Protein AF-A0A662L8V9-F1 (afdb_monomer_lite)

Foldseek 3Di:
DVVVVVVVLVVQLVVLVVQLVVLVVVCVFQVQCLSNVLSVLSNVLSVCVVVVRSVVSPVVSVVSVVVSVVVGDPDTPPPD

Secondary structure (DSSP, 8-state):
-HHHHHHHHHHHHHHHHHHHHHHHHHHHHH--THHHHHHHHHHHHHHHHTTT-HHHHHHHHHHHHHHHHHTS-SSPPP--

Sequence (80 aa):
MVASIILCWILLIVATLYLKKSFDAIAKHTKVGLFSTTGLLYLIGVFIAAFGLGGIIMFIASILEIVSFFSLPVELPKEA

Radius of gyration: 14.56 Å; chains: 1; bounding box: 30×23×49 Å

Structure (mmCIF, N/CA/C/O backbone):
data_AF-A0A662L8V9-F1
#
_entry.id   AF-A0A662L8V9-F1
#
loop_
_atom_site.group_PDB
_atom_site.id
_atom_site.type_symbol
_atom_site.label_atom_id
_atom_site.label_alt_id
_atom_site.label_comp_id
_atom_site.label_asym_id
_atom_site.label_entity_id
_atom_site.label_seq_id
_atom_site.pdbx_PDB_ins_code
_atom_site.Cartn_x
_atom_site.Cartn_y
_atom_site.Cartn_z
_atom_site.occupancy
_atom_site.B_iso_or_equiv
_atom_site.auth_seq_id
_atom_site.auth_comp_id
_atom_site.auth_asym_id
_atom_site.auth_atom_id
_atom_site.pdbx_PDB_model_num
ATOM 1 N N . MET A 1 1 ? 3.495 -0.562 -27.942 1.00 85.44 1 MET A N 1
ATOM 2 C CA . MET A 1 1 ? 3.442 -1.592 -26.879 1.00 85.44 1 MET A CA 1
ATOM 3 C C . MET A 1 1 ? 4.217 -1.161 -25.635 1.00 85.44 1 MET A C 1
ATOM 5 O O . MET A 1 1 ? 3.587 -0.975 -24.608 1.00 85.44 1 MET A O 1
ATOM 9 N N . VAL A 1 2 ? 5.529 -0.897 -25.717 1.00 89.62 2 VAL A N 1
ATOM 10 C CA . VAL A 1 2 ? 6.357 -0.513 -24.547 1.00 89.62 2 VAL A CA 1
ATOM 11 C C . VAL A 1 2 ? 5.903 0.794 -23.873 1.00 89.62 2 VAL A C 1
ATOM 13 O O . VAL A 1 2 ? 5.751 0.828 -22.657 1.00 89.62 2 VAL A O 1
ATOM 16 N N . ALA A 1 3 ? 5.601 1.846 -24.643 1.00 91.81 3 ALA A N 1
ATOM 17 C CA . ALA A 1 3 ? 5.129 3.122 -24.089 1.00 91.81 3 ALA A CA 1
ATOM 18 C C . ALA A 1 3 ? 3.827 2.983 -23.273 1.00 91.81 3 ALA A C 1
ATOM 20 O O . ALA A 1 3 ? 3.686 3.595 -22.218 1.00 91.81 3 ALA A O 1
ATOM 21 N N . SER A 1 4 ? 2.901 2.132 -23.725 1.00 93.75 4 SER A N 1
ATOM 22 C CA . SER A 1 4 ? 1.644 1.852 -23.023 1.00 93.75 4 SER A CA 1
ATOM 23 C C . SER A 1 4 ? 1.882 1.152 -21.682 1.00 93.75 4 SER A C 1
ATOM 25 O O . SER A 1 4 ? 1.217 1.473 -20.706 1.00 93.75 4 SER A O 1
ATOM 27 N N . ILE A 1 5 ? 2.859 0.239 -21.615 1.00 91.31 5 ILE A N 1
ATOM 28 C CA . ILE A 1 5 ? 3.228 -0.467 -20.376 1.00 91.31 5 ILE A CA 1
ATOM 29 C C . ILE A 1 5 ? 3.796 0.517 -19.350 1.00 91.31 5 ILE A C 1
ATOM 31 O O . ILE A 1 5 ? 3.388 0.501 -18.192 1.00 91.31 5 ILE A O 1
ATOM 35 N N . ILE A 1 6 ? 4.691 1.409 -19.784 1.00 92.12 6 ILE A N 1
ATOM 36 C CA . ILE A 1 6 ? 5.277 2.439 -18.916 1.00 92.12 6 ILE A CA 1
ATOM 37 C C . ILE A 1 6 ? 4.190 3.394 -18.408 1.00 92.12 6 ILE A C 1
ATOM 39 O O . ILE A 1 6 ? 4.148 3.695 -17.217 1.00 92.12 6 ILE A O 1
ATOM 43 N N . LEU A 1 7 ? 3.276 3.827 -19.284 1.00 95.19 7 LEU A N 1
ATOM 44 C CA . LEU A 1 7 ? 2.153 4.681 -18.896 1.00 95.19 7 LEU A CA 1
ATOM 45 C C . LEU A 1 7 ? 1.253 3.994 -17.858 1.00 95.19 7 LEU A C 1
ATOM 47 O O . LEU A 1 7 ? 0.945 4.595 -16.831 1.00 95.19 7 LEU A O 1
ATOM 51 N N . CYS A 1 8 ? 0.879 2.729 -18.084 1.00 93.69 8 CYS A N 1
ATOM 52 C CA . CYS A 1 8 ? 0.120 1.943 -17.111 1.00 93.69 8 CYS A CA 1
ATOM 53 C C . CYS A 1 8 ? 0.852 1.838 -15.770 1.00 93.69 8 CYS A C 1
ATOM 55 O O . CYS A 1 8 ? 0.226 1.984 -14.726 1.00 93.69 8 CYS A O 1
ATOM 57 N N . TRP A 1 9 ? 2.168 1.627 -15.778 1.00 92.06 9 TRP A N 1
ATOM 58 C CA . TRP A 1 9 ? 2.945 1.519 -14.546 1.00 92.06 9 TRP A CA 1
ATOM 59 C C . TRP A 1 9 ? 2.964 2.827 -13.744 1.00 92.06 9 TRP A C 1
ATOM 61 O 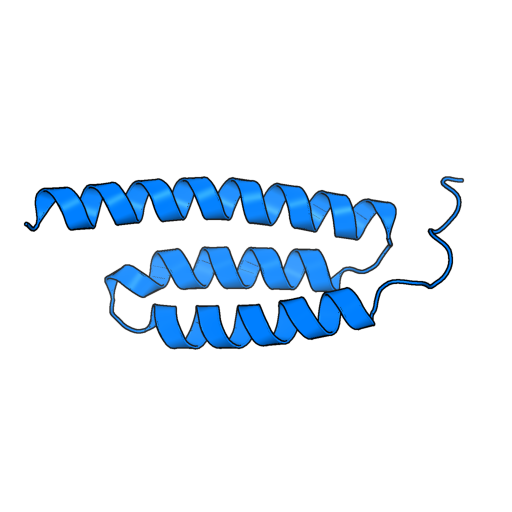O . TRP A 1 9 ? 2.746 2.804 -12.534 1.00 92.06 9 TRP A O 1
ATOM 71 N N . ILE A 1 10 ? 3.119 3.978 -14.406 1.00 94.38 10 ILE A N 1
ATOM 72 C CA . ILE A 1 10 ? 3.033 5.293 -13.748 1.00 94.38 10 ILE A CA 1
ATOM 73 C C . ILE A 1 10 ? 1.637 5.509 -13.150 1.00 94.38 10 ILE A C 1
ATOM 75 O O . ILE A 1 10 ? 1.517 5.941 -12.003 1.00 94.38 10 ILE A O 1
ATOM 79 N N . LEU A 1 11 ? 0.578 5.171 -13.893 1.00 95.19 11 LEU A N 1
AT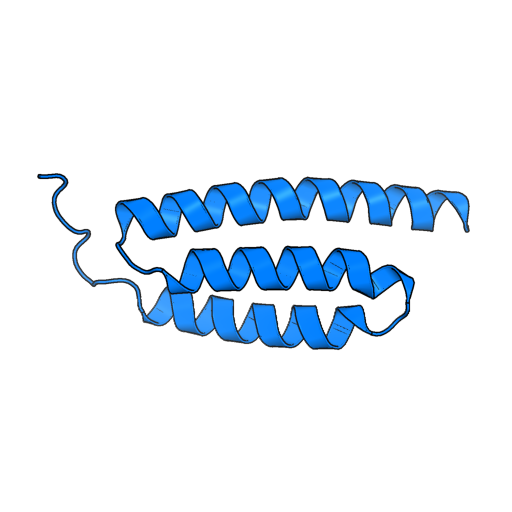OM 80 C CA . LEU A 1 11 ? -0.796 5.255 -13.392 1.00 95.19 11 LEU A CA 1
ATOM 81 C C . LEU A 1 11 ? -1.018 4.346 -12.177 1.00 95.19 11 LEU A C 1
ATOM 83 O O . LEU A 1 11 ? -1.666 4.770 -11.222 1.00 95.19 11 LEU A O 1
ATOM 87 N N . LEU A 1 12 ? -0.442 3.139 -12.171 1.00 92.81 12 LEU A N 1
ATOM 88 C CA . LEU A 1 12 ? -0.485 2.241 -11.015 1.00 92.81 12 LEU A CA 1
ATOM 89 C C . LEU A 1 12 ? 0.217 2.855 -9.805 1.00 92.81 12 LEU A C 1
ATOM 91 O O . LEU A 1 12 ? -0.348 2.827 -8.717 1.00 92.81 12 LEU A O 1
ATOM 95 N N . ILE A 1 13 ? 1.395 3.465 -9.967 1.00 94.12 13 ILE A N 1
ATOM 96 C CA . ILE A 1 13 ? 2.085 4.151 -8.861 1.00 94.12 13 ILE A CA 1
ATOM 97 C C . ILE A 1 13 ? 1.173 5.222 -8.253 1.00 94.12 13 ILE A C 1
ATOM 99 O O . ILE A 1 13 ? 0.967 5.240 -7.040 1.00 94.12 13 ILE A O 1
ATOM 103 N N . VAL A 1 14 ? 0.565 6.069 -9.091 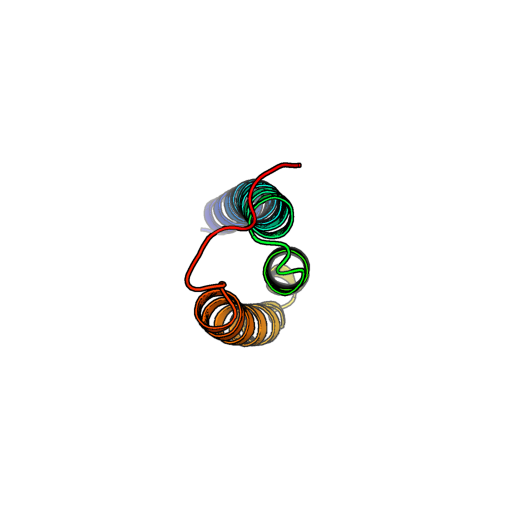1.00 95.88 14 VAL A N 1
ATOM 104 C CA . VAL A 1 14 ? -0.364 7.114 -8.634 1.00 95.88 14 VAL A CA 1
ATOM 105 C C . VAL A 1 14 ? -1.576 6.505 -7.925 1.00 95.88 14 VAL A C 1
ATOM 107 O O . VAL A 1 14 ? -1.897 6.917 -6.812 1.00 95.88 14 VAL A O 1
ATOM 110 N N . ALA A 1 15 ? -2.214 5.489 -8.511 1.00 94.25 15 ALA A N 1
ATOM 111 C CA . ALA A 1 15 ? -3.351 4.797 -7.903 1.00 94.25 15 ALA A CA 1
ATOM 112 C C . ALA A 1 15 ? -3.000 4.229 -6.518 1.00 94.25 15 ALA A C 1
ATOM 114 O O . ALA A 1 15 ? -3.764 4.377 -5.566 1.00 94.25 15 ALA A O 1
ATOM 115 N N . THR A 1 16 ? -1.807 3.654 -6.382 1.00 94.50 16 THR A N 1
ATOM 116 C CA . THR A 1 16 ? -1.347 3.041 -5.131 1.00 94.50 16 THR A CA 1
ATOM 117 C C . THR A 1 16 ? -1.016 4.079 -4.057 1.00 94.50 16 THR A C 1
ATOM 119 O O . THR A 1 16 ? -1.231 3.830 -2.872 1.00 94.50 16 THR A O 1
ATOM 122 N N . LEU A 1 17 ? -0.560 5.276 -4.442 1.00 94.88 17 LEU A N 1
ATOM 123 C CA . LEU A 1 17 ? -0.398 6.400 -3.511 1.00 94.88 17 LEU A CA 1
ATOM 124 C C . LEU A 1 17 ? -1.745 6.835 -2.918 1.00 94.88 17 LEU A C 1
ATOM 126 O O . LEU A 1 17 ? -1.847 7.045 -1.706 1.00 94.88 17 LEU A O 1
ATOM 130 N N . TYR A 1 18 ? -2.785 6.937 -3.751 1.00 95.44 18 TYR A N 1
ATOM 131 C CA . TYR A 1 18 ? -4.139 7.227 -3.274 1.00 95.44 18 TYR A CA 1
ATOM 132 C C . TYR A 1 18 ? -4.700 6.085 -2.422 1.00 95.44 18 TYR A C 1
ATOM 134 O O . TYR A 1 18 ? -5.298 6.357 -1.384 1.00 95.44 18 TYR A O 1
ATOM 142 N N . LEU A 1 19 ? -4.446 4.827 -2.796 1.00 93.81 19 LEU A N 1
ATOM 143 C CA . LEU A 1 19 ? -4.833 3.656 -2.007 1.00 93.81 19 LEU A CA 1
ATOM 144 C C . LEU A 1 19 ? -4.213 3.697 -0.604 1.00 93.81 19 LEU A C 1
ATOM 146 O O . LEU A 1 19 ? -4.931 3.589 0.388 1.00 93.81 19 LEU A O 1
ATOM 150 N N . LYS A 1 20 ? -2.899 3.941 -0.509 1.00 94.00 20 LYS A N 1
ATOM 151 C CA . LYS A 1 20 ? -2.196 4.089 0.772 1.00 94.00 20 LYS A CA 1
ATOM 152 C C . LYS A 1 20 ? -2.793 5.218 1.609 1.00 94.00 20 LYS A C 1
ATOM 154 O O . LYS A 1 20 ? -3.035 5.029 2.795 1.00 94.00 20 LYS A O 1
ATOM 159 N N . LYS A 1 21 ? -3.089 6.369 0.996 1.00 94.25 21 LYS A N 1
ATOM 160 C CA . LYS A 1 21 ? -3.720 7.500 1.692 1.00 94.25 21 LYS A CA 1
ATOM 161 C C . LYS A 1 21 ? -5.107 7.138 2.238 1.00 94.25 21 LYS A C 1
ATOM 163 O O . LYS A 1 21 ? -5.424 7.506 3.367 1.00 94.25 21 LYS A O 1
ATOM 168 N N . SER A 1 22 ? -5.914 6.412 1.467 1.00 94.31 22 SER A N 1
ATOM 169 C CA . SER A 1 22 ? -7.221 5.921 1.915 1.00 94.31 22 SER A CA 1
ATOM 170 C C . SER A 1 22 ? -7.090 4.925 3.064 1.00 94.31 22 SER A C 1
ATOM 172 O O . SER A 1 22 ? -7.793 5.048 4.062 1.00 94.31 22 SER A O 1
ATOM 174 N N . PHE A 1 23 ? -6.161 3.976 2.975 1.00 93.06 23 PHE A N 1
ATOM 175 C CA . PHE A 1 23 ? -5.932 2.995 4.033 1.00 93.06 23 PHE A CA 1
ATOM 176 C C . PHE A 1 23 ? -5.370 3.619 5.311 1.00 93.06 23 PHE A C 1
ATOM 178 O O . PHE A 1 23 ? -5.778 3.228 6.400 1.00 93.06 23 PHE A O 1
ATOM 185 N N . ASP A 1 24 ? -4.517 4.638 5.211 1.00 93.38 24 ASP A N 1
ATOM 186 C CA . ASP A 1 24 ? -4.079 5.414 6.374 1.00 93.38 24 ASP A CA 1
ATOM 187 C C . ASP A 1 24 ? -5.253 6.142 7.047 1.00 93.38 24 ASP A C 1
ATOM 189 O O . ASP A 1 24 ? -5.330 6.196 8.275 1.00 93.38 24 ASP A O 1
ATOM 193 N N . ALA A 1 25 ? -6.194 6.681 6.262 1.00 92.88 25 ALA A N 1
ATOM 194 C CA . ALA A 1 25 ? -7.401 7.301 6.804 1.00 92.88 25 ALA A CA 1
ATOM 195 C C . ALA A 1 25 ? -8.282 6.267 7.525 1.00 92.88 25 ALA A C 1
ATOM 197 O O . ALA A 1 25 ? -8.697 6.505 8.660 1.00 92.88 25 ALA A O 1
ATOM 198 N N . ILE A 1 26 ? -8.499 5.091 6.924 1.00 91.25 26 ILE A N 1
ATOM 199 C CA . ILE A 1 26 ? -9.218 3.983 7.570 1.00 91.25 26 ILE A CA 1
ATOM 200 C C . ILE A 1 26 ? -8.508 3.585 8.864 1.00 91.25 26 ILE A C 1
ATOM 202 O O . ILE A 1 26 ? -9.155 3.513 9.905 1.00 91.25 26 ILE A O 1
ATOM 206 N N . ALA A 1 27 ? -7.187 3.394 8.839 1.00 92.25 27 ALA A N 1
ATOM 207 C CA . ALA A 1 27 ? -6.401 3.045 10.020 1.00 92.25 27 ALA A CA 1
ATOM 208 C C . ALA A 1 27 ? -6.562 4.078 11.146 1.00 92.25 27 ALA A C 1
ATOM 210 O O . ALA A 1 27 ? -6.671 3.707 12.314 1.00 92.25 27 ALA A O 1
ATOM 211 N N . LYS A 1 28 ? -6.638 5.370 10.801 1.00 89.81 28 LYS A N 1
ATOM 212 C CA . LYS A 1 28 ? -6.853 6.457 11.760 1.00 89.81 28 LYS A CA 1
ATOM 213 C C . LYS A 1 28 ? -8.239 6.404 12.410 1.00 89.81 28 LYS A C 1
ATOM 215 O O . LYS A 1 28 ? -8.324 6.506 13.630 1.00 89.81 28 LYS A O 1
ATOM 220 N N . HIS A 1 29 ? -9.304 6.232 11.627 1.00 88.25 29 HIS A N 1
ATOM 221 C CA . HIS A 1 29 ? -10.678 6.236 12.152 1.00 88.25 29 HIS A CA 1
ATOM 222 C C . HIS A 1 29 ? -11.066 4.913 12.831 1.00 88.25 29 HIS A C 1
ATOM 224 O O . HIS A 1 29 ? -11.843 4.902 13.778 1.00 88.25 29 HIS A O 1
ATOM 230 N N . THR A 1 30 ? -10.502 3.791 12.385 1.00 88.62 30 THR A N 1
ATOM 231 C CA . THR A 1 30 ? -10.820 2.449 12.911 1.00 88.62 30 THR A CA 1
ATOM 232 C C . THR A 1 30 ? -9.855 1.993 14.003 1.00 88.62 30 THR A C 1
ATOM 234 O O . THR A 1 30 ? -10.125 1.008 14.684 1.00 88.62 30 THR A O 1
ATOM 237 N N . LYS A 1 31 ? -8.728 2.702 14.180 1.00 86.56 31 LYS A N 1
ATOM 238 C CA . LYS A 1 31 ? -7.580 2.319 15.024 1.00 86.56 31 LYS A CA 1
ATOM 239 C C . LYS A 1 31 ? -6.929 0.982 14.631 1.00 86.56 31 LYS A C 1
ATOM 241 O O . LYS A 1 31 ? -6.140 0.433 15.398 1.00 86.56 31 LYS A O 1
ATOM 246 N N . VAL A 1 32 ? -7.196 0.481 13.423 1.00 90.75 32 VAL A N 1
ATOM 247 C CA . VAL A 1 32 ? -6.588 -0.742 12.880 1.00 90.75 32 VAL A CA 1
ATOM 248 C C . VAL A 1 32 ? -5.375 -0.373 12.026 1.00 90.75 32 VAL A C 1
ATOM 250 O O . VAL A 1 32 ? -5.490 -0.080 10.837 1.00 90.75 32 VAL A O 1
ATOM 253 N N . GLY A 1 33 ? -4.179 -0.414 12.622 1.00 89.56 33 GLY A N 1
ATOM 254 C CA . GLY A 1 33 ? -2.920 -0.079 11.933 1.00 89.56 33 GLY A CA 1
ATOM 255 C C . GLY A 1 33 ? -2.579 -0.980 10.735 1.00 89.56 33 GLY A C 1
ATOM 256 O O . GLY A 1 33 ? -1.817 -0.579 9.857 1.00 89.56 33 GLY A O 1
ATOM 257 N N . LEU A 1 34 ? -3.191 -2.166 10.666 1.00 91.62 34 LEU A N 1
ATOM 258 C CA . LEU A 1 34 ? -3.001 -3.174 9.618 1.00 91.62 34 LEU A CA 1
ATOM 259 C C . LEU A 1 34 ? -3.361 -2.649 8.214 1.00 91.62 34 LEU A C 1
ATOM 261 O O . LEU A 1 34 ? -2.676 -2.977 7.243 1.00 91.62 34 LEU A O 1
ATOM 265 N N . PHE A 1 35 ? -4.335 -1.734 8.111 1.00 91.44 35 PHE A N 1
ATOM 266 C CA . PHE A 1 35 ? -4.644 -1.041 6.855 1.00 91.44 35 PHE A CA 1
ATOM 267 C C . PHE A 1 35 ? -3.453 -0.219 6.343 1.00 91.44 35 PHE A C 1
ATOM 269 O O . PHE A 1 35 ? -3.105 -0.306 5.165 1.00 91.44 35 PHE A O 1
ATOM 276 N N . SER A 1 36 ? -2.770 0.523 7.220 1.00 92.75 36 SER A N 1
ATOM 277 C CA . SER A 1 36 ? -1.602 1.326 6.831 1.00 92.75 36 SER A CA 1
ATOM 278 C C . SER A 1 36 ? -0.456 0.440 6.326 1.00 92.75 36 SER A C 1
ATOM 280 O O . SER A 1 36 ? 0.134 0.711 5.277 1.00 92.75 36 SER A O 1
ATOM 282 N N . THR A 1 37 ? -0.195 -0.683 7.007 1.00 93.31 37 THR A N 1
ATOM 283 C CA . THR A 1 37 ? 0.808 -1.672 6.575 1.00 93.31 37 THR A CA 1
ATOM 284 C C . THR A 1 37 ? 0.461 -2.282 5.218 1.00 93.31 37 THR A C 1
ATOM 286 O O . THR A 1 37 ? 1.330 -2.391 4.355 1.00 93.31 37 THR A O 1
ATOM 289 N N . THR A 1 38 ? -0.811 -2.620 5.000 1.00 94.56 38 THR A N 1
ATOM 290 C CA . THR A 1 38 ? -1.310 -3.146 3.723 1.00 94.56 38 THR A CA 1
ATOM 291 C C . THR A 1 38 ? -1.058 -2.160 2.578 1.00 94.56 38 THR A C 1
ATOM 293 O O . THR A 1 38 ? -0.511 -2.531 1.539 1.00 94.56 38 THR A O 1
ATOM 296 N N . GLY A 1 39 ? -1.387 -0.880 2.779 1.00 92.25 39 GLY A N 1
ATOM 297 C CA . GLY A 1 39 ? -1.199 0.166 1.769 1.00 92.25 39 GLY A CA 1
ATOM 298 C C . GLY A 1 39 ? 0.274 0.408 1.429 1.00 92.25 39 GLY A C 1
ATOM 299 O O . GLY A 1 39 ? 0.621 0.622 0.266 1.00 92.25 39 GLY A O 1
ATOM 300 N N . LEU A 1 40 ? 1.160 0.320 2.426 1.00 94.19 40 LEU A N 1
ATOM 301 C CA . LEU A 1 40 ? 2.609 0.376 2.215 1.00 94.19 40 LEU A CA 1
ATOM 302 C C . LEU A 1 40 ? 3.120 -0.807 1.388 1.00 94.19 40 LEU A C 1
ATOM 304 O O . LEU A 1 40 ? 3.944 -0.613 0.494 1.00 94.19 40 LEU A O 1
ATOM 308 N N . LEU A 1 41 ? 2.623 -2.016 1.656 1.00 94.50 41 LEU A N 1
ATOM 309 C CA . LEU A 1 41 ? 3.030 -3.214 0.925 1.00 94.50 41 LEU A CA 1
ATOM 310 C C . LEU A 1 41 ? 2.619 -3.157 -0.547 1.00 94.50 41 LEU A C 1
ATOM 312 O O . LEU A 1 41 ? 3.425 -3.499 -1.409 1.00 94.50 41 LEU A O 1
ATOM 316 N N . TYR A 1 42 ? 1.421 -2.648 -0.849 1.00 94.56 42 TYR A N 1
ATOM 317 C CA . TYR A 1 42 ? 1.019 -2.388 -2.232 1.00 94.56 42 TYR A CA 1
ATOM 318 C C . TYR A 1 42 ? 1.944 -1.378 -2.920 1.00 94.56 42 TYR A C 1
ATOM 320 O O . TYR A 1 42 ? 2.361 -1.611 -4.055 1.00 94.56 42 TYR A O 1
ATOM 328 N N . LEU A 1 43 ? 2.316 -0.288 -2.237 1.00 93.56 43 LEU A N 1
ATOM 329 C CA . LEU A 1 43 ? 3.241 0.717 -2.775 1.00 93.56 43 LEU A CA 1
ATOM 330 C C . LEU A 1 43 ? 4.591 0.101 -3.145 1.00 93.56 43 LEU A C 1
ATOM 332 O O . LEU A 1 43 ? 5.062 0.252 -4.271 1.00 93.56 43 LEU A O 1
ATOM 336 N N . ILE A 1 44 ? 5.189 -0.630 -2.203 1.00 93.25 44 ILE A N 1
ATOM 337 C CA . ILE A 1 44 ? 6.459 -1.331 -2.407 1.00 93.25 44 ILE A CA 1
ATOM 338 C C . ILE A 1 44 ? 6.320 -2.357 -3.540 1.00 93.25 44 ILE A C 1
ATOM 340 O O . ILE A 1 44 ? 7.184 -2.437 -4.414 1.00 93.25 44 ILE A O 1
ATOM 344 N N . GLY A 1 45 ? 5.208 -3.095 -3.568 1.00 92.75 45 GLY A N 1
ATOM 345 C CA . GLY A 1 45 ? 4.905 -4.080 -4.599 1.00 92.75 45 GLY A CA 1
ATOM 346 C C . GLY A 1 45 ? 4.864 -3.478 -6.000 1.00 92.75 45 GLY A C 1
ATOM 347 O O . GLY A 1 45 ? 5.492 -4.020 -6.904 1.00 92.75 45 GLY A O 1
ATOM 348 N N . VAL A 1 46 ? 4.217 -2.325 -6.185 1.00 93.62 46 VAL A N 1
ATOM 349 C CA . VAL A 1 46 ? 4.155 -1.647 -7.490 1.00 93.62 46 VAL A CA 1
ATOM 350 C C . VAL A 1 46 ? 5.517 -1.112 -7.933 1.00 93.62 46 VAL A C 1
ATOM 352 O O . VAL A 1 46 ? 5.848 -1.225 -9.114 1.00 93.62 46 VAL A O 1
ATOM 355 N N . PHE A 1 47 ? 6.348 -0.597 -7.022 1.00 92.00 47 PHE A N 1
ATOM 356 C CA . PHE A 1 47 ? 7.718 -0.202 -7.374 1.00 92.00 47 PHE A CA 1
ATOM 357 C C . PHE A 1 47 ? 8.572 -1.402 -7.803 1.00 92.00 47 PHE A C 1
ATOM 359 O O . PHE A 1 47 ? 9.291 -1.329 -8.799 1.00 92.00 47 PHE A O 1
ATOM 366 N N . ILE A 1 48 ? 8.456 -2.529 -7.097 1.00 92.44 48 ILE A N 1
ATOM 367 C CA . ILE A 1 48 ? 9.207 -3.757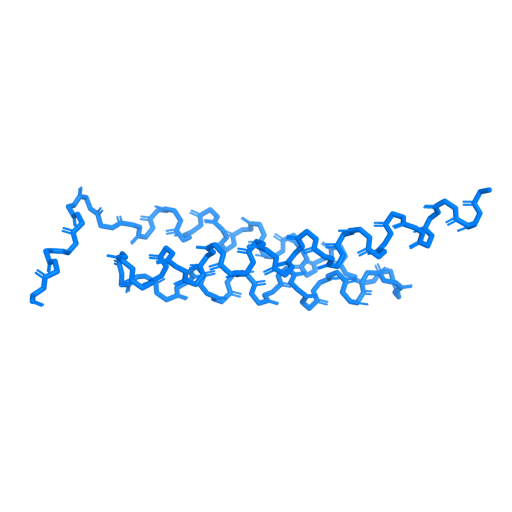 -7.395 1.00 92.44 48 ILE A CA 1
ATOM 368 C C . ILE A 1 48 ? 8.620 -4.505 -8.611 1.00 92.44 48 ILE A C 1
ATOM 370 O O . ILE A 1 48 ? 9.310 -5.310 -9.240 1.00 92.44 48 ILE A O 1
ATOM 374 N N . ALA A 1 49 ? 7.377 -4.217 -9.014 1.00 89.88 49 ALA A N 1
ATOM 375 C CA . ALA A 1 49 ? 6.721 -4.844 -10.166 1.00 89.88 49 ALA A CA 1
ATOM 376 C C . ALA A 1 49 ? 7.465 -4.608 -11.485 1.00 89.88 49 ALA A C 1
ATOM 378 O O . ALA A 1 49 ? 7.470 -5.500 -12.331 1.00 89.88 49 ALA A O 1
ATOM 379 N N . ALA A 1 50 ? 8.174 -3.482 -11.630 1.00 85.81 50 ALA A N 1
ATOM 380 C CA . ALA A 1 50 ? 9.035 -3.234 -12.790 1.00 85.81 50 ALA A CA 1
ATOM 381 C C . ALA A 1 50 ? 10.162 -4.269 -12.955 1.00 85.81 50 ALA A C 1
ATOM 383 O O . ALA A 1 50 ? 10.647 -4.470 -14.065 1.00 85.81 50 ALA A O 1
ATOM 384 N N . PHE A 1 51 ? 10.545 -4.955 -11.876 1.00 87.12 51 PHE A N 1
ATOM 385 C CA . PHE A 1 51 ? 11.572 -5.999 -11.865 1.00 87.12 51 PHE A CA 1
ATOM 386 C C . PHE A 1 51 ? 10.982 -7.421 -11.894 1.00 87.12 51 PHE A C 1
ATOM 388 O O . PHE A 1 51 ? 11.707 -8.395 -11.720 1.00 87.12 51 PHE A O 1
ATOM 395 N N . GLY A 1 52 ? 9.662 -7.563 -12.074 1.00 84.62 52 GLY A N 1
ATOM 396 C CA . GLY A 1 52 ? 8.970 -8.856 -12.168 1.00 84.62 52 GLY A CA 1
ATOM 397 C C . GLY A 1 52 ? 8.642 -9.532 -10.830 1.00 84.62 52 GLY A C 1
ATOM 398 O O . GLY A 1 52 ? 7.849 -10.468 -10.803 1.00 84.62 52 GLY A O 1
ATOM 399 N N . LEU A 1 53 ? 9.175 -9.041 -9.708 1.00 87.00 53 LEU A N 1
ATOM 400 C CA . LEU A 1 53 ? 8.934 -9.608 -8.370 1.00 87.00 53 LEU A CA 1
ATOM 401 C C . LEU A 1 53 ? 7.757 -8.962 -7.624 1.00 87.00 53 LEU A C 1
ATOM 403 O O . LEU A 1 53 ? 7.272 -9.505 -6.631 1.00 87.00 53 LEU A O 1
ATOM 407 N N . GLY A 1 54 ? 7.260 -7.819 -8.101 1.00 87.25 54 GLY A N 1
ATOM 408 C CA . GLY A 1 54 ? 6.198 -7.073 -7.417 1.00 87.25 54 GLY A CA 1
ATOM 409 C C . GLY A 1 54 ? 4.878 -7.830 -7.286 1.00 87.25 54 GLY A C 1
ATOM 410 O O . GLY A 1 54 ? 4.132 -7.576 -6.346 1.00 87.25 54 GLY A O 1
ATOM 411 N N . GLY A 1 55 ? 4.609 -8.798 -8.169 1.00 88.44 55 GLY A N 1
ATOM 412 C CA . GLY A 1 55 ? 3.394 -9.616 -8.116 1.00 88.44 55 GLY A CA 1
ATOM 413 C C . GLY A 1 55 ? 3.245 -10.392 -6.805 1.00 88.44 55 GLY A C 1
ATOM 414 O O . GLY A 1 55 ? 2.165 -10.402 -6.223 1.00 88.44 55 GLY A O 1
ATOM 415 N N . ILE A 1 56 ? 4.335 -10.972 -6.291 1.00 92.69 56 ILE A N 1
ATOM 416 C CA . ILE A 1 56 ? 4.318 -11.726 -5.026 1.00 92.69 56 ILE A CA 1
ATOM 417 C C . ILE A 1 56 ? 4.041 -10.784 -3.848 1.00 92.69 56 ILE A C 1
ATOM 419 O O . ILE A 1 56 ? 3.250 -11.106 -2.965 1.00 92.69 56 ILE A O 1
ATOM 423 N N . ILE A 1 57 ? 4.649 -9.597 -3.852 1.00 93.19 57 ILE A N 1
ATOM 424 C CA . ILE A 1 57 ? 4.459 -8.602 -2.789 1.00 93.19 57 ILE A CA 1
ATOM 425 C C . ILE A 1 57 ? 3.021 -8.079 -2.793 1.00 93.19 57 ILE A C 1
ATOM 427 O O . ILE A 1 57 ? 2.404 -7.993 -1.735 1.00 93.19 57 ILE A O 1
ATOM 431 N N . MET A 1 58 ? 2.465 -7.786 -3.972 1.00 91.62 58 MET A N 1
ATOM 432 C CA . MET A 1 58 ? 1.064 -7.382 -4.105 1.00 91.62 58 MET A CA 1
ATOM 433 C C . MET A 1 58 ? 0.107 -8.496 -3.670 1.00 91.62 58 MET A C 1
ATOM 435 O O . MET A 1 58 ? -0.888 -8.205 -3.022 1.00 91.62 58 MET A O 1
ATOM 439 N N . PHE A 1 59 ? 0.428 -9.765 -3.936 1.00 93.50 59 PHE A N 1
ATOM 440 C CA . PHE A 1 59 ? -0.372 -10.893 -3.454 1.00 93.50 59 PHE A CA 1
ATOM 441 C C . PHE A 1 59 ? -0.389 -10.983 -1.921 1.00 93.50 59 PHE A C 1
ATOM 443 O O . PHE A 1 59 ? -1.450 -11.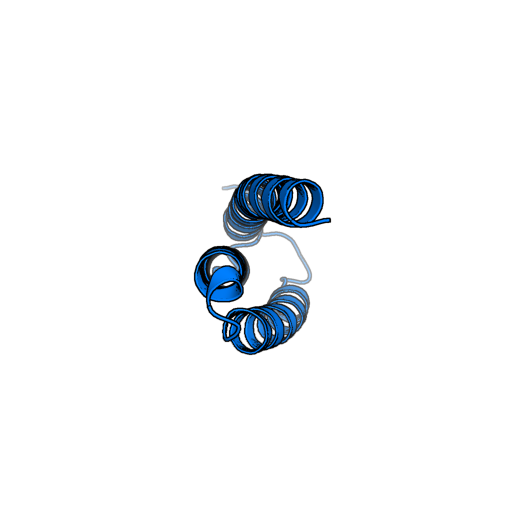137 -1.317 1.00 93.50 59 PHE A O 1
ATOM 450 N N . ILE A 1 60 ? 0.770 -10.818 -1.275 1.00 94.50 60 ILE A N 1
ATOM 451 C CA . ILE A 1 60 ? 0.858 -10.745 0.193 1.00 94.50 60 ILE A CA 1
ATOM 452 C C . ILE A 1 60 ? 0.069 -9.533 0.717 1.00 94.50 60 ILE A C 1
ATOM 454 O O . ILE A 1 60 ? -0.629 -9.647 1.725 1.00 94.50 60 ILE A O 1
ATOM 458 N N . ALA A 1 61 ? 0.128 -8.395 0.017 1.00 94.75 61 ALA A N 1
ATOM 459 C CA . ALA A 1 61 ? -0.663 -7.212 0.344 1.00 94.75 61 ALA A CA 1
ATOM 460 C C . ALA A 1 61 ? -2.172 -7.503 0.282 1.00 94.75 61 ALA A C 1
ATOM 462 O O . ALA A 1 61 ? -2.888 -7.149 1.210 1.00 94.75 61 ALA A O 1
ATOM 463 N N . SER A 1 62 ? -2.656 -8.221 -0.735 1.00 93.88 62 SER A N 1
ATOM 464 C CA . SER A 1 62 ? -4.072 -8.602 -0.840 1.00 93.88 62 SER A CA 1
ATOM 465 C C . SER A 1 62 ? -4.533 -9.506 0.303 1.00 93.88 62 SER A C 1
ATOM 467 O O . SER A 1 62 ? -5.648 -9.359 0.799 1.00 93.88 62 SER A O 1
ATOM 469 N N . ILE A 1 63 ? -3.678 -10.415 0.779 1.00 95.69 63 ILE A N 1
ATOM 470 C CA . ILE A 1 63 ? -3.997 -11.230 1.960 1.00 95.69 63 ILE A CA 1
ATOM 471 C C . ILE A 1 63 ? -4.107 -10.341 3.205 1.00 95.69 63 ILE A C 1
ATOM 473 O O . ILE A 1 63 ? -5.062 -10.465 3.971 1.00 95.69 63 ILE A O 1
ATOM 477 N N . LEU A 1 64 ? -3.159 -9.419 3.400 1.00 95.00 64 LEU A N 1
ATOM 478 C CA . LEU A 1 64 ? -3.193 -8.470 4.516 1.00 95.00 64 LEU A CA 1
ATOM 479 C C . LEU A 1 64 ? -4.396 -7.529 4.450 1.00 95.00 64 LEU A C 1
ATOM 481 O O . LEU A 1 64 ? -4.942 -7.180 5.493 1.00 95.00 64 LEU A O 1
ATOM 485 N N . GLU A 1 65 ? -4.849 -7.161 3.256 1.00 94.50 65 GLU A N 1
ATOM 486 C CA . GLU A 1 65 ? -6.060 -6.370 3.054 1.00 94.50 65 GLU A CA 1
ATOM 487 C C . GLU A 1 65 ? -7.286 -7.098 3.603 1.00 94.50 65 GLU A C 1
ATOM 489 O O . GLU A 1 65 ? -8.016 -6.545 4.424 1.00 94.50 65 GLU A O 1
ATOM 494 N N . ILE A 1 66 ? -7.456 -8.371 3.237 1.00 95.31 66 ILE A N 1
ATOM 495 C CA . ILE A 1 66 ? -8.537 -9.220 3.749 1.00 95.31 66 ILE A CA 1
ATOM 496 C C . ILE A 1 66 ? -8.474 -9.295 5.281 1.00 95.31 66 ILE A C 1
ATOM 498 O O . ILE A 1 66 ? -9.473 -9.056 5.960 1.00 95.31 66 ILE A O 1
ATOM 502 N N . VAL A 1 67 ? -7.291 -9.564 5.842 1.00 95.25 67 VAL A N 1
ATOM 503 C CA . VAL A 1 67 ? -7.086 -9.617 7.301 1.00 95.25 67 VAL A CA 1
ATOM 504 C C . VAL A 1 67 ? -7.392 -8.269 7.963 1.00 95.25 67 VAL A C 1
ATOM 506 O O . VAL A 1 67 ? -7.975 -8.238 9.046 1.00 95.25 67 VAL A O 1
ATOM 509 N N . SER A 1 68 ? -7.053 -7.153 7.316 1.00 93.69 68 SER A N 1
ATOM 510 C CA . SER A 1 68 ? -7.336 -5.802 7.809 1.00 93.69 68 SER A CA 1
ATOM 511 C C . SER A 1 68 ? -8.839 -5.547 7.901 1.00 93.69 68 SER A C 1
ATOM 513 O O . SER A 1 68 ? -9.301 -5.042 8.921 1.00 93.69 68 SER A O 1
ATOM 515 N N . PHE A 1 69 ? -9.611 -5.967 6.893 1.00 92.69 69 PHE A N 1
ATOM 516 C CA . PHE A 1 69 ? -11.073 -5.877 6.920 1.00 92.69 69 PHE A CA 1
ATOM 517 C C . PHE A 1 69 ? -11.693 -6.718 8.034 1.00 92.69 69 PHE A C 1
ATOM 519 O O . PHE A 1 69 ? -12.565 -6.227 8.746 1.00 92.69 69 PHE A O 1
ATOM 526 N N . PHE A 1 70 ? -11.217 -7.945 8.244 1.00 93.19 70 PHE A N 1
ATOM 527 C CA . PHE A 1 70 ? -11.684 -8.772 9.363 1.00 93.19 70 PHE A CA 1
ATOM 528 C C . PHE A 1 70 ? -11.247 -8.250 10.736 1.00 93.19 70 PHE A C 1
ATOM 530 O O . PHE A 1 70 ? -11.862 -8.591 11.742 1.00 93.19 70 PHE A O 1
ATOM 537 N N . SER A 1 71 ? -10.206 -7.417 10.787 1.00 90.44 71 SER A N 1
ATOM 538 C CA . SER A 1 71 ? -9.731 -6.776 12.017 1.00 90.44 71 SER A CA 1
ATOM 539 C C . SER A 1 71 ? -10.508 -5.504 12.370 1.00 90.44 71 SER A C 1
ATOM 541 O O . SER A 1 71 ? -10.229 -4.896 13.404 1.00 90.44 71 SER A O 1
ATOM 543 N N . LEU A 1 72 ? -11.452 -5.069 11.526 1.00 91.31 72 LEU A N 1
ATOM 544 C CA . LEU A 1 72 ? -12.289 -3.910 11.816 1.00 91.31 72 LEU A CA 1
ATOM 545 C C . LEU A 1 72 ? -13.163 -4.160 13.053 1.00 91.31 72 LEU A C 1
ATOM 547 O O . LEU A 1 72 ? -13.779 -5.221 13.171 1.00 91.31 72 LEU A O 1
ATOM 551 N N . PRO A 1 73 ? -13.256 -3.183 13.971 1.00 85.81 73 PRO A N 1
ATOM 552 C CA . PRO A 1 73 ? -14.137 -3.305 15.119 1.00 85.81 73 PRO A CA 1
ATOM 553 C C . PRO A 1 73 ? -15.604 -3.239 14.670 1.00 85.81 73 PRO A C 1
ATOM 555 O O . PRO A 1 73 ? -15.950 -2.504 13.745 1.00 85.81 73 PRO A O 1
ATOM 558 N N . VAL A 1 74 ? -16.473 -3.990 15.353 1.00 81.06 74 VAL A N 1
ATOM 559 C CA . VAL A 1 74 ? -17.926 -4.018 15.081 1.00 81.06 74 VAL A CA 1
ATOM 560 C C . VAL A 1 74 ? -18.558 -2.637 15.283 1.00 81.06 74 VAL A C 1
ATOM 562 O O . VAL A 1 74 ? -19.452 -2.245 14.537 1.00 81.06 74 VAL A O 1
ATOM 565 N N . GLU A 1 75 ? -18.053 -1.878 16.255 1.00 83.25 75 GLU A N 1
ATOM 566 C CA . GLU A 1 75 ? -18.406 -0.479 16.474 1.00 83.25 75 GLU A CA 1
ATOM 567 C C . GLU A 1 75 ? -17.177 0.392 16.229 1.00 83.25 75 GLU A C 1
ATOM 569 O O . GLU A 1 75 ? -16.106 0.153 16.795 1.00 83.25 75 GLU A O 1
ATOM 574 N N . LEU A 1 76 ? -17.322 1.416 15.384 1.00 78.06 76 LEU A N 1
ATOM 575 C CA . LEU A 1 76 ? -16.244 2.372 15.166 1.00 78.06 76 LEU A CA 1
ATOM 576 C C . LEU A 1 76 ? -15.907 3.065 16.495 1.00 78.06 76 LEU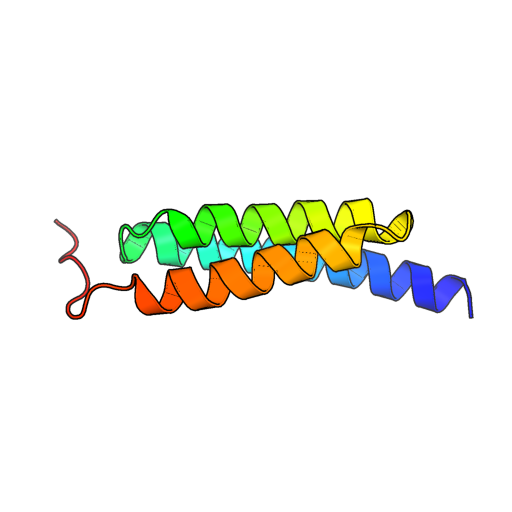 A C 1
ATOM 578 O O . LEU A 1 76 ? -16.825 3.496 17.202 1.00 78.06 76 LEU A O 1
ATOM 582 N N . PRO A 1 77 ? -14.614 3.199 16.848 1.00 75.62 77 PRO A N 1
ATOM 583 C CA . PRO A 1 77 ? -14.218 3.932 18.038 1.00 75.62 77 PRO A CA 1
ATOM 584 C C . PRO A 1 77 ? -14.826 5.334 17.983 1.00 75.62 77 PRO A C 1
ATOM 586 O O . PRO A 1 77 ? -14.598 6.062 17.018 1.00 75.62 77 PRO A O 1
ATOM 589 N N . LYS A 1 78 ? -15.597 5.721 19.007 1.00 70.50 78 LYS A N 1
ATOM 590 C CA . LYS A 1 78 ? -16.066 7.105 19.132 1.00 70.50 78 LYS A CA 1
ATOM 591 C C . LYS A 1 78 ? -14.837 8.012 19.126 1.00 70.50 78 LYS A C 1
ATOM 593 O O . LYS A 1 78 ? -13.919 7.801 19.924 1.00 70.50 78 LYS A O 1
ATOM 598 N N . GLU A 1 79 ? -14.798 8.960 18.192 1.00 65.31 79 GLU A N 1
ATOM 599 C CA . GLU A 1 79 ? -13.816 10.040 18.223 1.00 65.31 79 GLU A CA 1
ATOM 600 C C . GLU A 1 79 ? -13.999 10.754 19.570 1.00 65.31 79 GLU A C 1
ATOM 602 O O . GLU A 1 79 ? -15.099 11.213 19.882 1.00 65.31 79 GLU A O 1
ATOM 607 N N . ALA A 1 80 ? -12.966 10.683 20.414 1.00 53.91 80 ALA A N 1
ATOM 608 C CA . ALA A 1 80 ? -12.935 11.322 21.725 1.00 53.91 80 ALA A CA 1
ATOM 609 C C . ALA A 1 80 ? -12.617 12.810 21.576 1.00 53.91 80 ALA A C 1
ATOM 611 O O . ALA A 1 80 ? -11.756 13.126 20.721 1.00 53.91 80 ALA A O 1
#

pLDDT: mean 90.51, std 6.77, range [53.91, 95.88]